Protein AF-A0A4Q3LGM6-F1 (afdb_monomer_lite)

Sequence (47 aa):
MAKRIGPAKIKQYSLEFKLKAVQLSDQPGVLIKDVAESLCIHPFMLS

Radius of gyration: 15.49 Å; chains: 1; bounding box: 31×15×49 Å

Secondary structure (DSSP, 8-state):
-----PSP---PPPHHHHHHHHHHHTSTT--HHHHHHHTTS-GGGG-

Structure (mmCIF, N/CA/C/O backbone):
data_AF-A0A4Q3LGM6-F1
#
_entry.id   AF-A0A4Q3LGM6-F1
#
loop_
_atom_site.group_PDB
_atom_site.id
_atom_site.type_symbol
_atom_site.label_atom_id
_atom_site.label_alt_id
_atom_site.label_comp_id
_atom_site.label_asym_id
_atom_site.label_entity_id
_atom_site.label_seq_id
_atom_site.pdbx_PDB_ins_code
_atom_site.Cartn_x
_atom_site.Cartn_y
_atom_site.Cartn_z
_atom_site.occupancy
_atom_site.B_iso_or_equiv
_atom_site.auth_seq_id
_atom_site.auth_comp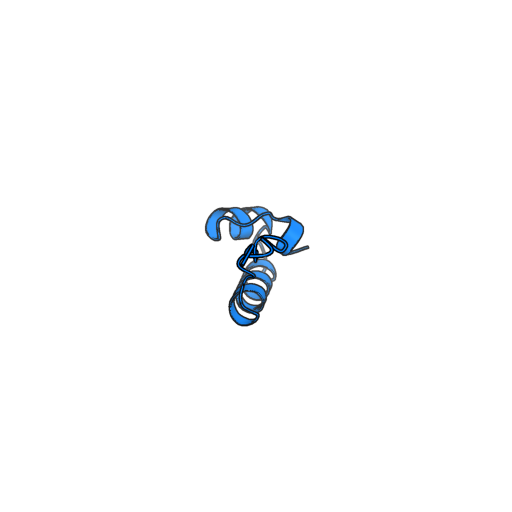_id
_atom_site.auth_asym_id
_atom_site.auth_atom_id
_atom_site.pdbx_PDB_model_num
ATOM 1 N N . MET A 1 1 ? 24.423 -2.016 -36.707 1.00 52.06 1 MET A N 1
ATOM 2 C CA . MET A 1 1 ? 23.604 -3.080 -36.080 1.00 52.06 1 MET A CA 1
ATOM 3 C C . MET A 1 1 ? 22.382 -2.429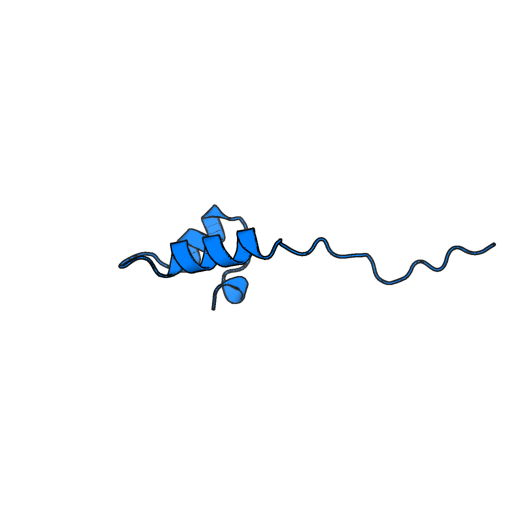 -35.445 1.00 52.06 1 MET A C 1
ATOM 5 O O . MET A 1 1 ? 22.557 -1.512 -34.653 1.00 52.06 1 MET A O 1
ATOM 9 N N . ALA A 1 2 ? 21.166 -2.822 -35.828 1.00 62.12 2 ALA A N 1
ATOM 10 C CA . ALA A 1 2 ? 19.941 -2.244 -35.274 1.00 62.12 2 ALA A CA 1
ATOM 11 C C . ALA A 1 2 ? 19.729 -2.733 -33.828 1.00 62.12 2 ALA A C 1
ATOM 13 O O . ALA A 1 2 ? 19.594 -3.932 -33.584 1.00 62.12 2 ALA A O 1
ATOM 14 N N . LYS A 1 3 ? 19.728 -1.810 -32.861 1.00 68.31 3 LYS A N 1
ATOM 15 C CA . LYS A 1 3 ? 19.430 -2.100 -31.453 1.00 68.31 3 LYS A CA 1
ATOM 16 C C . LYS A 1 3 ? 17.943 -2.433 -31.342 1.00 68.31 3 LYS A C 1
ATOM 18 O O . LYS A 1 3 ? 17.108 -1.552 -31.513 1.00 68.31 3 LYS A O 1
ATOM 23 N N . ARG A 1 4 ? 17.607 -3.699 -31.073 1.00 64.44 4 ARG A N 1
ATOM 24 C CA . ARG A 1 4 ? 16.230 -4.102 -30.752 1.00 64.44 4 ARG A CA 1
ATOM 25 C C . ARG A 1 4 ? 15.802 -3.352 -29.492 1.00 64.44 4 ARG A C 1
ATOM 27 O O . ARG A 1 4 ? 16.314 -3.628 -28.408 1.00 64.44 4 ARG A O 1
ATOM 34 N N . ILE A 1 5 ? 14.899 -2.388 -29.639 1.00 68.94 5 ILE A N 1
ATOM 35 C CA . ILE A 1 5 ? 14.268 -1.710 -28.507 1.00 68.94 5 ILE A CA 1
ATOM 36 C C . ILE A 1 5 ? 13.204 -2.682 -27.995 1.00 68.94 5 ILE A C 1
ATOM 38 O O . ILE A 1 5 ? 12.057 -2.660 -28.427 1.00 68.94 5 ILE A O 1
ATOM 42 N N . GLY A 1 6 ? 13.637 -3.640 -27.172 1.00 71.88 6 GLY A N 1
ATOM 43 C CA . GLY A 1 6 ? 12.726 -4.510 -26.433 1.00 71.88 6 GLY A CA 1
ATOM 44 C C . GLY A 1 6 ? 11.829 -3.684 -25.503 1.00 71.88 6 GLY A C 1
ATOM 45 O O . GLY A 1 6 ? 12.123 -2.506 -25.276 1.00 71.88 6 GLY A O 1
ATOM 46 N N . PRO A 1 7 ? 10.745 -4.272 -24.966 1.00 74.19 7 PRO A N 1
ATOM 47 C CA . PRO A 1 7 ? 9.806 -3.557 -24.108 1.00 74.19 7 PRO A CA 1
ATOM 48 C C . PRO A 1 7 ? 10.561 -2.799 -23.014 1.00 74.19 7 PRO A C 1
ATOM 50 O O . PRO A 1 7 ? 11.479 -3.338 -22.388 1.00 74.19 7 PRO A O 1
ATOM 53 N N . ALA A 1 8 ? 10.209 -1.523 -22.839 1.00 69.81 8 ALA A N 1
ATOM 54 C CA . ALA A 1 8 ? 10.862 -0.655 -21.874 1.00 69.81 8 ALA A CA 1
ATOM 55 C C . ALA A 1 8 ? 10.832 -1.328 -20.499 1.00 69.81 8 ALA A C 1
ATOM 57 O O . ALA A 1 8 ? 9.776 -1.739 -20.013 1.00 69.81 8 ALA A O 1
ATOM 58 N N . LYS A 1 9 ? 12.008 -1.481 -19.885 1.00 71.81 9 LYS A N 1
ATOM 59 C CA . LYS A 1 9 ? 12.128 -2.091 -18.563 1.00 71.81 9 LYS A CA 1
ATOM 60 C C . LYS A 1 9 ? 11.440 -1.161 -17.566 1.00 71.81 9 LYS A C 1
ATOM 62 O O . LYS A 1 9 ? 11.994 -0.127 -17.198 1.00 71.81 9 LYS A O 1
ATOM 67 N N . ILE A 1 10 ? 10.219 -1.501 -17.171 1.00 74.06 10 ILE A N 1
ATOM 68 C CA . ILE A 1 10 ? 9.486 -0.752 -16.152 1.00 74.06 10 ILE A CA 1
ATOM 69 C C . ILE A 1 10 ? 10.250 -0.931 -14.838 1.00 74.06 10 ILE A C 1
ATOM 71 O O . ILE A 1 10 ? 10.614 -2.058 -14.484 1.00 74.06 10 ILE A O 1
ATOM 75 N N . LYS A 1 11 ? 10.538 0.163 -14.125 1.00 79.62 11 LYS A N 1
ATOM 76 C CA . LYS A 1 11 ? 11.114 0.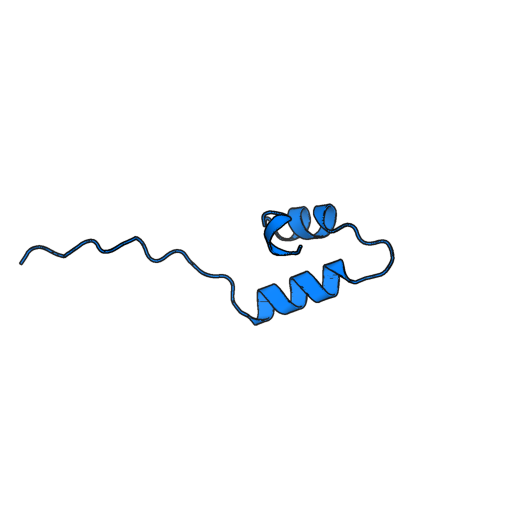067 -12.779 1.00 79.62 11 LYS A CA 1
ATOM 77 C C . LYS A 1 11 ? 10.100 -0.645 -11.887 1.00 79.62 11 LYS A C 1
ATOM 79 O O . LYS A 1 11 ? 9.021 -0.124 -11.633 1.00 79.62 11 LYS A O 1
ATOM 84 N N . GLN A 1 12 ? 10.447 -1.846 -11.445 1.00 84.06 12 GLN A N 1
ATOM 85 C CA . GLN A 1 12 ? 9.656 -2.587 -10.474 1.00 84.06 12 GLN A CA 1
ATOM 86 C C . GLN A 1 12 ? 9.987 -2.081 -9.071 1.00 84.06 12 GLN A C 1
ATOM 88 O O . GLN A 1 12 ? 11.149 -1.812 -8.763 1.00 84.06 12 GLN A O 1
ATOM 93 N N . TYR A 1 13 ? 8.974 -1.981 -8.215 1.00 88.56 13 TYR A N 1
ATOM 94 C CA . TYR A 1 13 ? 9.192 -1.757 -6.790 1.00 88.56 13 TYR A CA 1
ATOM 95 C C . TYR A 1 13 ? 9.920 -2.952 -6.178 1.00 88.56 13 TYR A C 1
ATOM 97 O O . TYR A 1 13 ? 9.611 -4.105 -6.502 1.00 88.56 13 TYR A O 1
ATOM 105 N N . SER A 1 14 ? 10.867 -2.674 -5.285 1.00 90.44 14 SER A N 1
ATOM 106 C CA . SER A 1 14 ? 11.567 -3.715 -4.539 1.00 90.44 14 SER A CA 1
ATOM 107 C C . SER A 1 14 ? 10.594 -4.501 -3.656 1.00 90.44 14 SER A C 1
ATOM 109 O O . SER A 1 14 ? 9.541 -4.002 -3.252 1.00 90.44 14 SER A O 1
ATOM 111 N N . LEU A 1 15 ? 10.954 -5.747 -3.343 1.00 90.69 15 LEU A N 1
ATOM 112 C CA . LEU A 1 15 ? 10.168 -6.589 -2.440 1.00 90.69 15 LEU A CA 1
ATOM 113 C C . LEU A 1 15 ? 9.998 -5.917 -1.068 1.00 90.69 15 LEU A C 1
ATOM 115 O O . LEU A 1 15 ? 8.901 -5.881 -0.524 1.00 90.69 15 LEU A O 1
ATOM 119 N N . GLU A 1 16 ? 11.071 -5.317 -0.554 1.00 92.56 16 GLU A N 1
ATOM 120 C CA . GLU A 1 16 ? 11.076 -4.598 0.723 1.00 92.56 16 GLU A CA 1
ATOM 121 C C . GLU A 1 16 ? 10.100 -3.421 0.742 1.00 92.56 16 GLU A C 1
ATOM 123 O O . GLU A 1 16 ? 9.430 -3.193 1.747 1.00 92.56 16 GLU A O 1
ATOM 128 N N . PHE A 1 17 ? 9.991 -2.685 -0.370 1.00 91.44 17 PHE A N 1
ATOM 129 C CA . PHE A 1 17 ? 9.033 -1.590 -0.486 1.00 91.44 17 PHE A CA 1
ATOM 130 C C . PHE A 1 17 ? 7.599 -2.113 -0.390 1.00 91.44 17 PHE A C 1
ATOM 132 O O . PHE A 1 17 ? 6.800 -1.576 0.373 1.00 91.44 17 PHE A O 1
ATOM 139 N N . LYS A 1 18 ? 7.291 -3.199 -1.109 1.00 91.12 18 LYS A N 1
ATOM 140 C CA . LYS A 1 18 ? 5.965 -3.832 -1.067 1.00 91.12 18 LYS A CA 1
ATOM 141 C C . LYS A 1 18 ? 5.624 -4.334 0.336 1.00 91.12 18 LYS A C 1
ATOM 143 O O . LYS A 1 18 ? 4.524 -4.084 0.810 1.00 91.12 18 LYS A O 1
ATOM 148 N N . LEU A 1 19 ? 6.572 -4.982 1.015 1.00 93.06 19 LEU A N 1
ATOM 149 C CA . LEU A 1 19 ? 6.374 -5.488 2.376 1.00 93.06 19 LEU A CA 1
ATOM 150 C C . LEU A 1 19 ? 6.058 -4.364 3.365 1.00 93.06 19 LEU A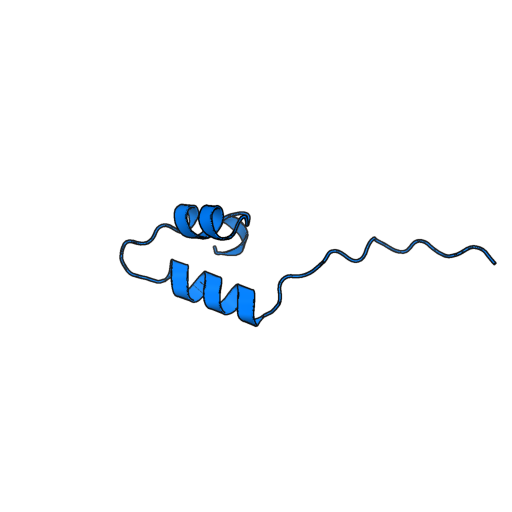 C 1
ATOM 152 O O . LEU A 1 19 ? 5.096 -4.477 4.120 1.00 93.06 19 LEU A O 1
ATOM 156 N N . LYS A 1 20 ? 6.816 -3.261 3.329 1.00 93.19 20 LYS A N 1
ATOM 157 C CA . LYS A 1 20 ? 6.542 -2.102 4.192 1.00 93.19 20 LYS A CA 1
ATOM 158 C C . LYS A 1 20 ? 5.187 -1.477 3.887 1.00 93.19 20 LYS A 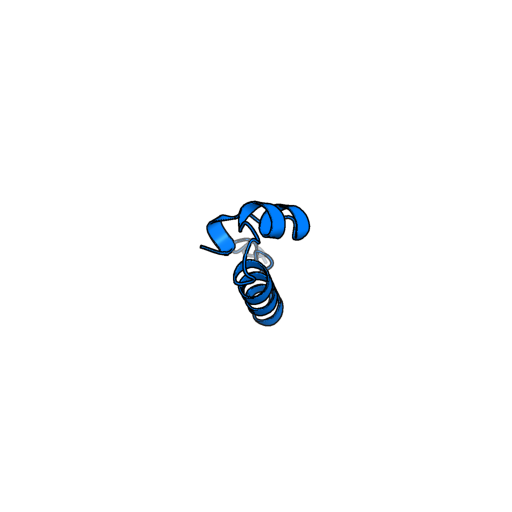C 1
ATOM 160 O O . LYS A 1 20 ? 4.470 -1.119 4.812 1.00 93.19 20 LYS A O 1
ATOM 165 N N . ALA A 1 21 ? 4.832 -1.362 2.610 1.00 92.44 21 ALA A N 1
ATOM 166 C CA . ALA A 1 21 ? 3.556 -0.793 2.200 1.00 92.44 21 ALA A CA 1
ATOM 167 C C . ALA A 1 21 ? 2.371 -1.622 2.740 1.00 92.44 21 ALA A C 1
ATOM 169 O O . ALA A 1 21 ? 1.439 -1.045 3.291 1.00 92.44 21 ALA A O 1
ATOM 170 N N . VAL A 1 22 ? 2.464 -2.958 2.686 1.00 91.69 22 VAL A N 1
ATOM 171 C CA . VAL A 1 22 ? 1.459 -3.873 3.262 1.00 91.69 22 VAL A CA 1
ATOM 172 C C . VAL A 1 22 ? 1.403 -3.772 4.790 1.00 91.69 22 VAL A C 1
ATOM 174 O O . VAL A 1 22 ? 0.322 -3.666 5.359 1.00 91.69 22 VAL A O 1
ATOM 177 N N . GLN A 1 23 ? 2.554 -3.747 5.467 1.00 92.06 23 GLN A N 1
ATOM 178 C CA . GLN A 1 23 ? 2.615 -3.601 6.929 1.00 92.06 23 GLN A CA 1
ATOM 179 C C . GLN A 1 23 ? 2.025 -2.275 7.423 1.00 92.06 23 GLN A C 1
ATOM 181 O O . GLN A 1 23 ? 1.463 -2.223 8.514 1.00 92.06 23 GLN A O 1
ATOM 186 N N . LEU A 1 24 ? 2.170 -1.203 6.639 1.00 91.69 24 LEU A N 1
ATOM 187 C CA . LEU A 1 24 ? 1.569 0.095 6.934 1.00 91.69 24 LEU A CA 1
ATOM 188 C C . LEU A 1 24 ? 0.051 0.064 6.740 1.00 91.69 24 LEU A C 1
ATOM 190 O O . LEU A 1 24 ? -0.665 0.619 7.568 1.00 91.69 24 LEU A O 1
ATOM 194 N N . SER A 1 25 ? -0.442 -0.595 5.687 1.00 90.19 25 SER A N 1
ATOM 195 C CA . SER A 1 25 ? -1.884 -0.724 5.442 1.00 90.19 25 SER A CA 1
ATOM 196 C C . SER A 1 25 ? -2.602 -1.688 6.389 1.00 90.19 25 SER A C 1
ATOM 198 O O . SER A 1 25 ? -3.812 -1.576 6.533 1.00 90.19 25 SER A O 1
ATOM 200 N N . ASP A 1 26 ? -1.885 -2.616 7.029 1.00 91.75 26 ASP A N 1
ATOM 201 C CA . ASP A 1 26 ? -2.444 -3.580 7.995 1.00 91.75 26 ASP A CA 1
ATOM 202 C C . ASP A 1 26 ? -2.671 -2.971 9.396 1.00 91.75 26 ASP A C 1
ATOM 204 O O . ASP A 1 26 ? -3.296 -3.577 10.264 1.00 91.75 26 ASP A O 1
ATOM 208 N N . GLN A 1 27 ? -2.183 -1.749 9.638 1.00 91.69 27 GLN A N 1
ATOM 209 C CA . GLN A 1 27 ? -2.360 -1.076 10.924 1.00 91.69 27 GLN A CA 1
ATOM 210 C C . GLN A 1 27 ? -3.844 -0.760 11.201 1.00 91.69 27 GLN A C 1
ATOM 212 O O . GLN A 1 27 ? -4.561 -0.280 10.317 1.00 91.69 27 GLN A O 1
ATOM 217 N N . PRO A 1 28 ? -4.325 -0.961 12.443 1.00 89.75 28 PRO A N 1
ATOM 218 C CA . PRO A 1 28 ? -5.723 -0.738 12.786 1.00 89.75 28 PRO A CA 1
ATOM 219 C C . PRO A 1 28 ? -6.113 0.732 12.592 1.00 89.75 28 PRO A C 1
ATOM 221 O O . PRO A 1 28 ? -5.493 1.636 13.150 1.00 89.75 28 PRO A O 1
ATOM 224 N N . GLY A 1 29 ? -7.171 0.963 11.812 1.00 90.38 29 GLY A N 1
ATOM 225 C CA . GLY A 1 29 ? -7.680 2.305 11.514 1.00 90.38 29 GLY A CA 1
ATOM 226 C C . GLY A 1 29 ? -6.959 3.031 10.375 1.00 90.38 29 GLY A C 1
ATOM 227 O O . GLY A 1 29 ? -7.332 4.161 10.067 1.00 90.38 29 GLY A O 1
ATOM 228 N N . VAL A 1 30 ? -5.974 2.403 9.726 1.00 91.12 30 VAL A N 1
ATOM 229 C CA . VAL A 1 30 ? -5.324 2.957 8.534 1.00 91.12 30 VAL A CA 1
ATOM 230 C C . VAL A 1 30 ? -6.095 2.552 7.281 1.00 91.12 30 VAL A C 1
ATOM 232 O O . VAL A 1 30 ? -6.439 1.386 7.090 1.00 91.12 30 VAL A O 1
ATOM 235 N N . LEU A 1 31 ? -6.367 3.518 6.400 1.00 91.56 31 LEU A N 1
ATOM 236 C CA . LEU A 1 31 ? -6.963 3.234 5.100 1.00 91.56 31 LEU A CA 1
ATOM 237 C C . LEU A 1 31 ? -5.874 2.966 4.062 1.00 91.56 31 LEU A C 1
AT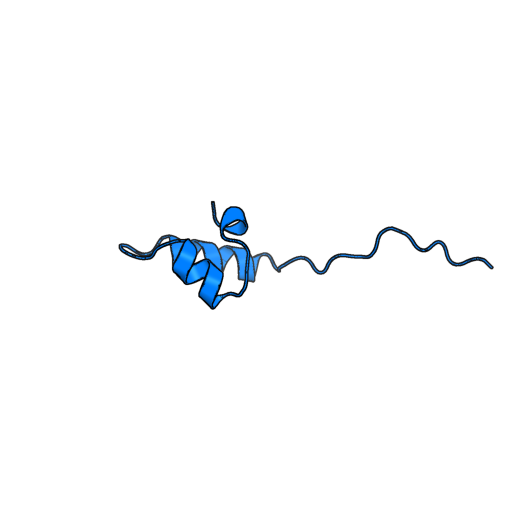OM 239 O O . LEU A 1 31 ? -4.889 3.694 3.951 1.00 91.56 31 LEU A O 1
ATOM 243 N N . ILE A 1 32 ? -6.117 1.972 3.206 1.00 90.56 32 ILE A N 1
ATOM 244 C CA . ILE A 1 32 ? -5.254 1.656 2.057 1.00 90.56 32 ILE A CA 1
ATOM 245 C C . ILE A 1 32 ? -5.038 2.891 1.165 1.00 90.56 32 ILE A C 1
ATOM 247 O O . ILE A 1 32 ? -3.951 3.081 0.624 1.00 90.56 32 ILE A O 1
ATOM 251 N N . LYS A 1 33 ? -6.060 3.749 1.024 1.00 89.88 33 LYS A N 1
ATOM 252 C CA . LYS A 1 33 ? -5.974 4.992 0.243 1.00 89.88 33 LYS A CA 1
ATOM 253 C C . LYS A 1 33 ? -4.937 5.961 0.811 1.00 89.88 33 LYS A C 1
ATOM 255 O O . LYS A 1 33 ? -4.114 6.440 0.042 1.00 89.88 33 LYS A O 1
ATOM 260 N N . ASP A 1 34 ? -4.918 6.159 2.127 1.00 92.19 34 ASP A N 1
ATOM 261 C CA . ASP A 1 34 ? -3.990 7.090 2.783 1.00 92.19 34 ASP A CA 1
ATOM 262 C C . ASP A 1 34 ? -2.532 6.622 2.638 1.00 92.19 34 ASP A C 1
ATOM 264 O O . ASP A 1 34 ? -1.621 7.416 2.382 1.00 92.19 34 ASP A O 1
ATOM 268 N N . VAL A 1 35 ? -2.302 5.308 2.744 1.00 91.75 35 VAL A N 1
ATOM 269 C CA . VAL A 1 35 ? -0.977 4.703 2.521 1.00 91.75 35 VAL A CA 1
ATOM 270 C C . VAL A 1 35 ? -0.558 4.832 1.057 1.00 91.75 35 VAL A C 1
ATOM 272 O O . VAL A 1 35 ? 0.593 5.161 0.768 1.00 91.75 35 VAL A O 1
ATOM 275 N N . ALA A 1 36 ? -1.485 4.604 0.126 1.00 92.56 36 ALA A N 1
ATOM 276 C CA . ALA A 1 36 ? -1.230 4.720 -1.303 1.00 92.56 36 ALA A CA 1
ATOM 277 C C . ALA A 1 36 ? -0.897 6.164 -1.720 1.00 92.56 36 ALA A C 1
ATOM 279 O O . ALA A 1 36 ? 0.067 6.369 -2.461 1.00 92.56 36 ALA A O 1
ATOM 280 N N . GLU A 1 37 ? -1.626 7.156 -1.197 1.00 93.06 37 GLU A N 1
ATOM 281 C CA . GLU A 1 37 ? -1.333 8.580 -1.405 1.00 93.06 37 GLU A CA 1
ATOM 282 C C . GLU A 1 37 ? 0.028 8.964 -0.818 1.00 93.06 37 GLU A C 1
ATOM 284 O O . GLU A 1 37 ? 0.827 9.605 -1.498 1.00 93.06 37 GLU A O 1
ATOM 289 N N . SER A 1 38 ? 0.347 8.495 0.393 1.00 92.31 38 SER A N 1
ATOM 290 C CA . SER A 1 38 ? 1.637 8.776 1.045 1.00 92.31 38 SER A CA 1
ATOM 291 C C . SER A 1 38 ? 2.834 8.189 0.290 1.00 92.31 38 SER A C 1
ATOM 293 O O . SER A 1 38 ? 3.918 8.773 0.272 1.00 92.31 38 SER A O 1
ATOM 295 N N . LEU A 1 39 ? 2.656 7.021 -0.331 1.00 90.88 39 LEU A N 1
ATOM 296 C CA . LEU A 1 39 ? 3.696 6.328 -1.093 1.00 90.88 39 LEU A CA 1
ATOM 297 C C . LEU A 1 39 ? 3.687 6.682 -2.589 1.00 90.88 39 LEU A C 1
ATOM 299 O O . LEU A 1 39 ? 4.524 6.164 -3.334 1.00 90.88 39 LEU A O 1
ATOM 303 N N . CYS A 1 40 ? 2.768 7.550 -3.030 1.00 89.00 40 CYS A N 1
ATOM 304 C CA . CYS A 1 40 ? 2.532 7.881 -4.437 1.00 89.00 40 CYS A CA 1
ATOM 305 C C . CYS A 1 40 ? 2.399 6.627 -5.324 1.00 89.00 40 CYS A C 1
ATOM 307 O O . CYS A 1 40 ? 2.971 6.554 -6.417 1.00 89.00 40 CYS A O 1
ATOM 309 N N . ILE A 1 41 ? 1.666 5.621 -4.840 1.00 90.00 41 ILE A N 1
ATOM 310 C CA . ILE A 1 41 ? 1.365 4.385 -5.571 1.00 90.00 41 ILE A CA 1
ATOM 311 C C . ILE A 1 41 ? -0.137 4.240 -5.781 1.00 90.00 41 ILE A C 1
ATOM 313 O O . ILE A 1 41 ? -0.947 4.857 -5.098 1.00 90.00 41 ILE A O 1
ATOM 317 N N . HIS A 1 42 ? -0.531 3.397 -6.731 1.00 88.94 42 HIS A N 1
ATOM 318 C CA . HIS A 1 42 ? -1.946 3.112 -6.927 1.00 88.94 42 HIS A CA 1
ATOM 319 C C . HIS A 1 42 ? -2.453 2.196 -5.795 1.00 88.94 42 HIS A C 1
ATOM 321 O O . HIS A 1 42 ? -1.802 1.186 -5.528 1.00 88.94 42 HIS A O 1
ATOM 327 N N . PRO A 1 43 ? -3.619 2.452 -5.170 1.00 86.38 43 PRO A N 1
ATOM 328 C CA . PRO A 1 43 ? -4.132 1.641 -4.055 1.00 86.38 43 PRO A CA 1
ATOM 329 C C . PRO A 1 43 ? -4.365 0.167 -4.418 1.00 86.38 43 PRO A C 1
ATOM 331 O O . PRO A 1 43 ? -4.268 -0.705 -3.566 1.00 86.38 43 PRO A O 1
ATOM 334 N N . PHE A 1 44 ? -4.581 -0.131 -5.703 1.00 87.50 44 PHE A N 1
ATOM 335 C CA . PHE A 1 44 ? -4.632 -1.506 -6.223 1.00 87.50 44 PHE A CA 1
ATOM 336 C C . PHE A 1 44 ? -3.348 -2.312 -5.948 1.00 87.50 44 PHE A C 1
ATOM 338 O O . PHE A 1 44 ? -3.387 -3.532 -5.910 1.00 87.50 44 PHE A O 1
ATOM 345 N N . MET A 1 45 ? -2.204 -1.653 -5.742 1.00 86.44 45 MET A N 1
ATOM 346 C CA . MET A 1 45 ? -0.942 -2.326 -5.418 1.00 86.44 45 MET A CA 1
ATOM 347 C C . MET A 1 45 ? -0.885 -2.891 -3.990 1.00 86.44 45 MET A C 1
ATOM 349 O O . MET A 1 45 ? 0.074 -3.594 -3.674 1.00 86.44 45 MET A O 1
ATOM 353 N N . LEU A 1 46 ? -1.862 -2.549 -3.144 1.00 82.31 46 LEU A N 1
ATOM 354 C CA . LEU A 1 46 ? -1.943 -2.908 -1.726 1.00 82.31 46 LEU A CA 1
ATOM 355 C C . LEU A 1 46 ? -3.148 -3.809 -1.387 1.00 82.31 46 LEU A C 1
ATOM 357 O O . LEU A 1 46 ? -3.292 -4.183 -0.227 1.00 82.31 46 LEU A O 1
ATOM 361 N N . SER A 1 47 ? -4.016 -4.113 -2.361 1.00 70.88 47 SER A N 1
ATOM 362 C CA . SER A 1 47 ? -5.247 -4.903 -2.184 1.00 70.88 47 SER A CA 1
ATOM 363 C C . SER A 1 47 ? -5.087 -6.367 -2.577 1.00 70.88 47 SER A C 1
ATOM 365 O O . SER A 1 47 ? -4.173 -6.684 -3.370 1.00 70.88 47 SER A O 1
#

Foldseek 3Di:
DDDPPPDDDDDDDDPVVLVVLLVQCPDPPHHLVVSCVVVVHDSVSND

pLDDT: mean 84.92, std 10.14, range [52.06, 93.19]